Protein AF-A0A096CXK5-F1 (afdb_monomer)

Mean predicted aligned error: 3.24 Å

Radius of gyration: 13.65 Å; Cα contacts (8 Å, |Δi|>4): 119; chains: 1; bounding box: 35×24×36 Å

Solvent-accessible surface area (backbone atoms only — not comparable to full-atom values): 4872 Å² total; per-residue (Å²): 135,62,65,71,60,51,52,52,48,25,52,50,39,47,50,49,19,55,39,34,35,71,64,43,50,92,70,39,85,54,74,49,54,70,65,29,55,50,50,31,60,74,64,42,48,45,79,57,93,47,38,33,27,39,79,88,38,81,46,27,38,52,47,77,41,63,46,95,59,73,55,96,92,36,61,40,64,46,87,58,45,81,47,72,109

Organism: NCBI:txid1401075

pLDDT: mean 94.29, std 5.87, range [52.5, 97.62]

Sequence (85 aa):
MNMKKEIKKAILDVLMASIDKGNYGMLSTREASYQSYKILATEKVQIKGNNIMQDGKLVGVIKRRYSSRKVQLMYKELKPCIVWS

Foldseek 3Di:
DDLVVLLVVLVLLCVVQVLQCVQQPVPRPGDRDPVSVVSCVVQVWDDDPQFIDGPNHGFWGKAWDWAPDADPNDTRIDRIDIDTD

Structure (mmCIF, N/CA/C/O backbone):
data_AF-A0A096CXK5-F1
#
_entry.id   AF-A0A096CXK5-F1
#
loop_
_atom_site.group_PDB
_atom_site.id
_atom_site.type_symbol
_atom_site.label_atom_id
_atom_site.label_alt_id
_atom_site.label_comp_id
_atom_site.label_asym_id
_atom_site.label_entity_id
_atom_site.label_seq_id
_atom_site.pdbx_PDB_ins_code
_atom_site.Cartn_x
_atom_site.Cartn_y
_atom_site.Cartn_z
_atom_site.occupancy
_atom_site.B_iso_or_equiv
_atom_site.auth_seq_id
_atom_site.auth_comp_id
_atom_site.auth_asym_id
_atom_site.auth_atom_id
_atom_site.pdbx_PDB_model_num
ATOM 1 N N . MET A 1 1 ? -12.182 15.818 12.491 1.00 52.50 1 MET A N 1
ATOM 2 C CA . MET A 1 1 ? -11.351 14.990 11.585 1.00 52.50 1 MET A CA 1
ATOM 3 C C . MET A 1 1 ? -12.249 13.951 10.927 1.00 52.50 1 MET A C 1
ATOM 5 O O . MET A 1 1 ? -13.142 13.446 11.590 1.00 52.50 1 MET A O 1
ATOM 9 N N . ASN A 1 2 ? -12.131 13.724 9.617 1.00 76.00 2 ASN A N 1
ATOM 10 C CA . ASN A 1 2 ? -13.040 12.825 8.894 1.00 76.00 2 ASN A CA 1
ATOM 11 C C . ASN A 1 2 ? -12.400 11.430 8.840 1.00 76.00 2 ASN A C 1
ATOM 13 O O . ASN A 1 2 ? -11.487 11.224 8.040 1.00 76.00 2 ASN A O 1
ATOM 17 N N . MET A 1 3 ? -12.867 10.505 9.687 1.00 79.31 3 MET A N 1
ATOM 18 C CA . MET A 1 3 ? -12.273 9.173 9.905 1.00 79.31 3 MET A CA 1
ATOM 19 C C . MET A 1 3 ? -12.013 8.408 8.595 1.00 79.31 3 MET A C 1
ATOM 21 O O . MET A 1 3 ? -10.934 7.862 8.377 1.00 79.31 3 MET A O 1
ATOM 25 N N . LYS A 1 4 ? -12.945 8.478 7.631 1.00 86.19 4 LYS A N 1
ATOM 26 C CA . LYS A 1 4 ? -12.779 7.857 6.303 1.00 86.19 4 LYS A CA 1
ATOM 27 C C . LYS A 1 4 ? -11.559 8.385 5.540 1.00 86.19 4 LYS A C 1
ATOM 29 O O . LYS A 1 4 ? -10.922 7.641 4.795 1.00 86.19 4 LYS A O 1
ATOM 34 N N . LYS A 1 5 ? -11.217 9.670 5.694 1.00 91.19 5 LYS A N 1
ATOM 35 C CA . LYS A 1 5 ? -10.038 10.271 5.045 1.00 91.19 5 LYS A CA 1
ATOM 36 C C . LYS A 1 5 ? -8.737 9.774 5.677 1.00 91.19 5 LYS A C 1
ATOM 38 O O . LYS A 1 5 ? -7.763 9.598 4.950 1.00 91.19 5 LYS A O 1
ATOM 43 N N . GLU A 1 6 ? -8.717 9.539 6.984 1.00 93.25 6 GLU A N 1
ATOM 44 C CA . GLU A 1 6 ? -7.553 8.997 7.697 1.00 93.25 6 GLU A CA 1
ATOM 45 C C . GLU A 1 6 ? -7.309 7.535 7.364 1.00 93.25 6 GLU A C 1
ATOM 47 O O . GLU A 1 6 ? -6.198 7.194 6.968 1.00 93.25 6 GLU A O 1
ATOM 52 N N . ILE A 1 7 ? -8.358 6.711 7.376 1.00 94.06 7 ILE A N 1
ATOM 53 C CA . ILE A 1 7 ? -8.277 5.320 6.919 1.00 94.06 7 ILE A CA 1
ATOM 54 C C . ILE A 1 7 ? -7.772 5.275 5.475 1.00 94.06 7 ILE A C 1
ATOM 56 O O . ILE A 1 7 ? -6.826 4.554 5.172 1.00 94.06 7 ILE A O 1
ATOM 60 N N . LYS A 1 8 ? -8.321 6.109 4.576 1.00 95.00 8 LYS A N 1
ATOM 61 C CA . LYS A 1 8 ? -7.847 6.186 3.183 1.00 95.00 8 LYS A CA 1
ATOM 62 C C . LYS A 1 8 ? -6.350 6.487 3.100 1.00 95.00 8 LYS A C 1
ATOM 64 O O . LYS A 1 8 ? -5.654 5.887 2.283 1.00 95.00 8 LYS A O 1
ATOM 69 N N . LYS A 1 9 ? -5.861 7.434 3.906 1.00 96.19 9 LYS A N 1
ATOM 70 C CA . LYS A 1 9 ? -4.438 7.794 3.950 1.00 96.19 9 LYS A CA 1
ATOM 71 C C . LYS A 1 9 ? -3.593 6.636 4.475 1.00 96.19 9 LYS A C 1
ATOM 73 O O . LYS A 1 9 ? -2.606 6.311 3.827 1.00 96.19 9 LYS A O 1
ATOM 78 N N . ALA A 1 10 ? -4.008 5.994 5.565 1.00 97.00 10 ALA A N 1
ATOM 79 C CA . ALA A 1 10 ? -3.311 4.851 6.149 1.00 97.00 10 ALA A CA 1
ATOM 80 C C . ALA A 1 10 ? -3.226 3.668 5.168 1.00 97.00 10 ALA A C 1
ATOM 82 O O . ALA A 1 10 ? -2.150 3.111 4.968 1.00 97.00 10 ALA A O 1
ATOM 83 N N . ILE A 1 11 ? -4.327 3.345 4.475 1.00 96.75 11 ILE A N 1
ATOM 84 C CA . ILE A 1 11 ? -4.342 2.311 3.428 1.00 96.75 11 ILE A CA 1
ATOM 85 C C . ILE A 1 11 ? -3.367 2.672 2.307 1.00 96.75 11 ILE A C 1
ATOM 87 O O . ILE A 1 11 ? -2.559 1.840 1.903 1.00 96.75 11 ILE A O 1
ATOM 91 N N . LEU A 1 12 ? -3.432 3.903 1.786 1.00 96.88 12 LEU A N 1
ATOM 92 C CA . LEU A 1 12 ? -2.538 4.329 0.708 1.00 96.88 12 LEU A CA 1
ATOM 93 C C . LEU A 1 12 ? -1.073 4.300 1.133 1.00 96.88 12 LEU A C 1
ATOM 95 O O . LEU A 1 12 ? -0.224 3.989 0.308 1.00 96.88 12 LEU A O 1
ATOM 99 N N . ASP A 1 13 ? -0.776 4.626 2.384 1.00 97.56 13 ASP A N 1
ATOM 100 C CA . ASP A 1 13 ? 0.587 4.617 2.892 1.00 97.56 13 ASP A CA 1
ATOM 101 C C . ASP A 1 13 ? 1.175 3.200 2.922 1.00 97.56 13 ASP A C 1
ATOM 103 O O . ASP A 1 13 ? 2.227 2.956 2.326 1.00 97.56 13 ASP A O 1
ATOM 107 N N . VAL A 1 14 ? 0.431 2.249 3.496 1.00 97.25 14 VAL A N 1
ATOM 108 C CA . VAL A 1 14 ? 0.803 0.825 3.525 1.00 97.25 14 VAL A CA 1
ATOM 109 C C . VAL A 1 14 ? 0.920 0.245 2.114 1.00 97.25 14 VAL A C 1
ATOM 111 O O . VAL A 1 14 ? 1.900 -0.431 1.797 1.00 97.25 14 VAL A O 1
ATOM 114 N N . LEU A 1 15 ? -0.033 0.554 1.228 1.00 97.19 15 LEU A N 1
ATOM 115 C CA . LEU A 1 15 ? 0.016 0.104 -0.165 1.00 97.19 15 LEU A CA 1
ATOM 116 C C . LEU A 1 15 ? 1.230 0.652 -0.902 1.00 97.19 15 LEU A C 1
ATOM 118 O O . LEU A 1 15 ? 1.884 -0.088 -1.627 1.00 97.19 15 LEU A O 1
ATOM 122 N N . MET A 1 16 ? 1.545 1.932 -0.728 1.00 97.62 16 MET A N 1
ATOM 123 C CA . MET A 1 16 ? 2.678 2.535 -1.415 1.00 97.62 16 MET A CA 1
ATOM 124 C C . MET A 1 16 ? 4.015 1.965 -0.940 1.00 97.62 16 MET A C 1
ATOM 126 O O . MET A 1 16 ? 4.899 1.809 -1.772 1.00 97.62 16 MET A O 1
ATOM 130 N N . ALA A 1 17 ? 4.169 1.627 0.345 1.00 97.56 17 ALA A N 1
ATOM 131 C CA . ALA A 1 17 ? 5.365 0.933 0.829 1.00 97.56 17 ALA A CA 1
ATOM 132 C C . ALA A 1 17 ? 5.492 -0.470 0.210 1.00 97.56 17 ALA A C 1
ATOM 134 O O . ALA A 1 17 ? 6.554 -0.855 -0.274 1.00 97.56 17 ALA A O 1
ATOM 135 N N . SER A 1 18 ? 4.382 -1.214 0.129 1.00 96.38 18 SER A N 1
ATOM 136 C CA . SER A 1 18 ? 4.362 -2.515 -0.551 1.00 96.38 18 SER A CA 1
ATOM 137 C C . SER A 1 18 ? 4.674 -2.402 -2.048 1.00 96.38 18 SER A C 1
ATOM 139 O O . SER A 1 18 ? 5.371 -3.261 -2.584 1.00 96.38 18 SER A O 1
ATOM 141 N N . ILE A 1 19 ? 4.167 -1.366 -2.720 1.00 96.75 19 ILE A N 1
ATOM 142 C CA . ILE A 1 19 ? 4.428 -1.091 -4.138 1.00 96.75 19 ILE A CA 1
ATOM 143 C C . ILE A 1 19 ? 5.892 -0.720 -4.359 1.00 96.75 19 ILE A C 1
ATOM 145 O O . ILE A 1 19 ? 6.501 -1.206 -5.305 1.00 96.75 19 ILE A O 1
ATOM 149 N N . ASP A 1 20 ? 6.469 0.112 -3.493 1.00 97.19 20 ASP A N 1
ATOM 150 C CA . ASP A 1 20 ? 7.878 0.495 -3.583 1.00 97.19 20 ASP A CA 1
ATOM 151 C C . ASP A 1 20 ? 8.786 -0.732 -3.452 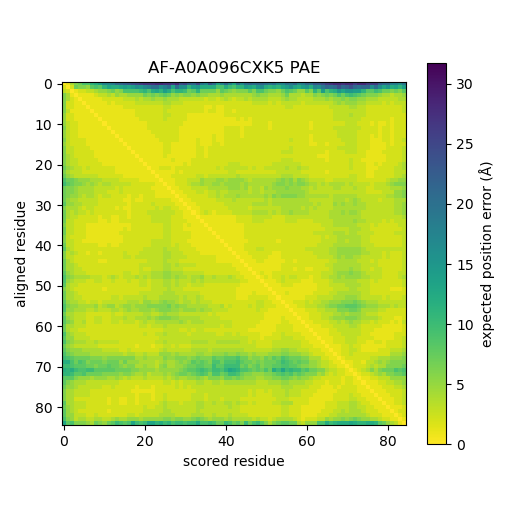1.00 97.19 20 ASP A C 1
ATOM 153 O O . ASP A 1 20 ? 9.644 -0.963 -4.303 1.00 97.19 20 ASP A O 1
ATOM 157 N N . LYS A 1 21 ? 8.497 -1.602 -2.476 1.00 96.00 21 LYS A N 1
ATOM 158 C CA . LYS A 1 21 ? 9.166 -2.899 -2.324 1.00 96.00 21 LYS A CA 1
ATOM 159 C C . LYS A 1 21 ? 8.997 -3.802 -3.546 1.00 96.00 21 LYS A C 1
ATOM 161 O O . LYS A 1 21 ? 9.959 -4.434 -3.968 1.00 96.00 21 LYS A O 1
ATOM 166 N N . GLY A 1 22 ? 7.807 -3.851 -4.146 1.00 94.50 22 GLY A N 1
ATOM 167 C CA . GLY A 1 22 ? 7.566 -4.616 -5.375 1.00 94.50 22 GLY A CA 1
ATOM 168 C C . GLY A 1 22 ? 8.303 -4.057 -6.597 1.00 94.50 22 GLY A C 1
ATOM 169 O O . GLY A 1 22 ? 8.780 -4.822 -7.428 1.00 94.50 22 GLY A O 1
ATOM 170 N N . ASN A 1 23 ? 8.425 -2.733 -6.696 1.00 95.31 23 ASN A N 1
ATOM 171 C CA . ASN A 1 23 ? 9.077 -2.049 -7.813 1.00 95.31 23 ASN A CA 1
ATOM 172 C C . ASN A 1 23 ? 10.606 -2.065 -7.735 1.00 95.31 23 ASN A C 1
ATOM 174 O O . ASN A 1 23 ? 11.257 -2.060 -8.778 1.00 95.31 23 ASN A O 1
ATOM 178 N N . TYR A 1 24 ? 11.168 -2.003 -6.528 1.00 94.62 24 TYR A N 1
ATOM 179 C CA . TYR A 1 24 ? 12.598 -1.763 -6.315 1.00 94.62 24 TYR A CA 1
ATOM 180 C C . TYR A 1 24 ? 13.302 -2.863 -5.513 1.00 94.62 24 TYR A C 1
ATOM 182 O O . TYR A 1 24 ? 14.530 -2.862 -5.426 1.00 94.62 24 TYR A O 1
ATOM 190 N N . GLY A 1 25 ? 12.568 -3.824 -4.947 1.00 93.88 25 GLY A N 1
ATOM 191 C CA . GLY A 1 25 ? 13.145 -4.918 -4.170 1.00 93.88 25 GLY A CA 1
ATOM 192 C C . GLY A 1 25 ? 13.960 -4.396 -2.987 1.00 93.88 25 GLY A C 1
ATOM 193 O O . GLY A 1 25 ? 13.449 -3.644 -2.163 1.00 93.88 25 GLY A O 1
ATOM 194 N N . MET A 1 26 ? 15.240 -4.773 -2.923 1.00 95.00 26 MET A N 1
ATOM 195 C CA . MET A 1 26 ? 16.175 -4.312 -1.884 1.00 95.00 26 MET A CA 1
ATOM 196 C C . MET A 1 26 ? 16.491 -2.809 -1.960 1.00 95.00 26 MET A C 1
ATOM 198 O O . MET A 1 26 ? 16.994 -2.254 -0.992 1.00 95.00 26 MET A O 1
ATOM 202 N N . LEU A 1 27 ? 16.197 -2.149 -3.086 1.00 94.38 27 LEU A N 1
ATOM 203 C CA . LEU A 1 27 ? 16.410 -0.710 -3.277 1.00 94.38 27 LEU A CA 1
ATOM 204 C C . LEU A 1 27 ? 15.189 0.135 -2.879 1.00 94.38 27 LEU A C 1
ATOM 206 O O . LEU A 1 27 ? 15.157 1.332 -3.164 1.00 94.38 27 LEU A O 1
ATOM 210 N N . SER A 1 28 ? 14.162 -0.465 -2.268 1.00 96.31 28 SER A N 1
ATOM 211 C CA . SER A 1 28 ? 13.013 0.289 -1.768 1.00 96.31 28 SER A CA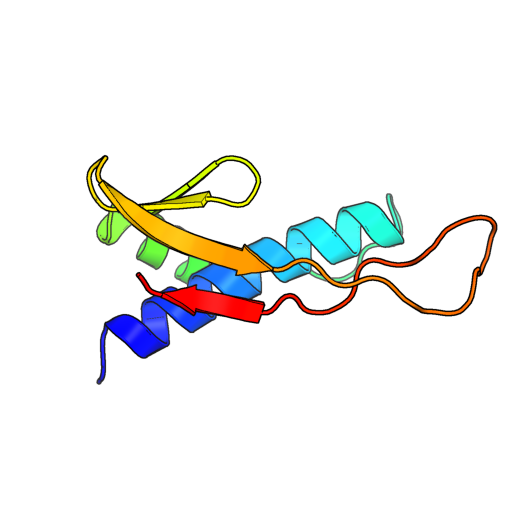 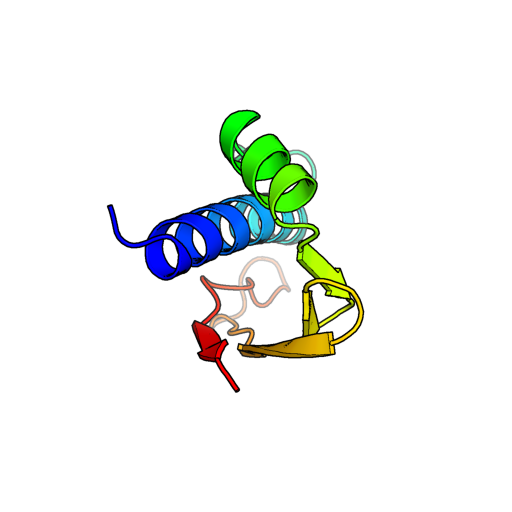1
ATOM 212 C C . SER A 1 28 ? 13.440 1.253 -0.669 1.00 96.31 28 SER A C 1
ATOM 214 O O . SER A 1 28 ? 14.130 0.858 0.267 1.00 96.31 28 SER A O 1
ATOM 216 N N . THR A 1 29 ? 12.989 2.499 -0.757 1.00 96.62 29 THR A N 1
ATOM 217 C CA . THR A 1 29 ? 13.288 3.543 0.238 1.00 96.62 29 THR A CA 1
ATOM 218 C C . THR A 1 29 ? 12.061 3.936 1.047 1.00 96.62 29 THR A C 1
ATOM 220 O O . THR A 1 29 ? 12.170 4.672 2.027 1.00 96.62 29 THR A O 1
ATOM 223 N N . ARG A 1 30 ? 10.876 3.457 0.650 1.00 96.12 30 ARG A N 1
ATOM 224 C CA . ARG A 1 30 ? 9.630 3.773 1.332 1.00 96.12 30 ARG A CA 1
ATOM 225 C C . ARG A 1 30 ? 9.231 2.692 2.324 1.00 96.12 30 ARG A C 1
ATOM 227 O O . ARG A 1 30 ? 8.939 1.559 1.950 1.00 96.12 30 ARG A O 1
ATOM 234 N N . GLU A 1 31 ? 9.024 3.124 3.559 1.00 95.69 31 GLU A N 1
ATOM 235 C CA . GLU A 1 31 ? 8.349 2.351 4.593 1.00 95.69 31 GLU A CA 1
ATOM 236 C C . GLU A 1 31 ? 7.014 2.998 4.961 1.00 95.69 31 GLU A C 1
ATOM 238 O O . GLU A 1 31 ? 6.819 4.208 4.815 1.00 95.69 31 GLU A O 1
ATOM 243 N N . ALA A 1 32 ? 6.063 2.178 5.399 1.00 96.56 32 ALA A N 1
ATOM 244 C CA . ALA A 1 32 ? 4.787 2.677 5.887 1.00 96.56 32 ALA A CA 1
ATOM 245 C C . ALA A 1 32 ? 4.922 3.110 7.346 1.00 96.56 32 ALA A C 1
ATOM 247 O O . ALA A 1 32 ? 5.612 2.465 8.136 1.00 96.56 32 ALA A O 1
ATOM 248 N N . SER A 1 33 ? 4.228 4.181 7.719 1.00 97.12 33 SER A N 1
ATOM 249 C CA . SER A 1 33 ? 4.272 4.690 9.085 1.00 97.12 33 SER A CA 1
ATOM 250 C C . SER A 1 33 ? 3.659 3.696 10.072 1.00 97.12 33 SER A C 1
ATOM 252 O O . SER A 1 33 ? 2.587 3.134 9.830 1.00 97.12 33 SER A O 1
ATOM 254 N N . TYR A 1 34 ? 4.274 3.565 11.250 1.00 97.31 34 TYR A N 1
ATOM 255 C CA . TYR A 1 34 ? 3.690 2.836 12.379 1.00 97.31 34 TYR A CA 1
ATOM 256 C C . TYR A 1 34 ? 2.271 3.326 12.716 1.00 97.31 34 TYR A C 1
ATOM 258 O O . TYR A 1 34 ? 1.377 2.527 12.994 1.00 97.31 34 TYR A O 1
ATOM 266 N N . GLN A 1 35 ? 2.027 4.637 12.611 1.00 96.56 35 GLN A N 1
ATOM 267 C CA . GLN A 1 35 ? 0.706 5.217 12.849 1.00 96.56 35 GLN A CA 1
ATOM 268 C C . GLN A 1 35 ? -0.330 4.726 11.829 1.00 96.56 35 GLN A C 1
ATOM 270 O O . GLN A 1 35 ? -1.477 4.480 12.200 1.00 96.56 35 GLN A O 1
ATOM 275 N N . SER A 1 36 ? 0.065 4.533 10.566 1.00 97.12 36 SER A N 1
ATOM 276 C CA . SER A 1 36 ? -0.808 3.963 9.535 1.00 97.12 36 SER A CA 1
ATOM 277 C C . SER A 1 36 ? -1.233 2.544 9.916 1.00 97.12 36 SER A C 1
ATOM 279 O O . SER A 1 36 ? -2.425 2.244 9.902 1.00 97.12 36 SER A O 1
ATOM 281 N N . TYR A 1 37 ? -0.293 1.695 10.344 1.00 96.69 37 TYR A N 1
ATOM 282 C CA . TYR A 1 37 ? -0.613 0.343 10.813 1.00 96.69 37 TYR A CA 1
ATOM 283 C C . TYR A 1 37 ? -1.529 0.349 12.0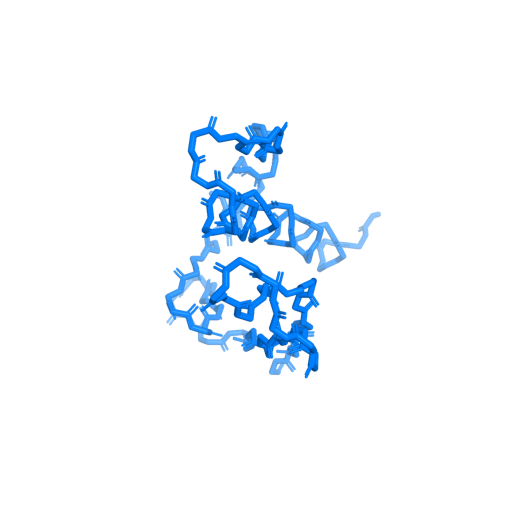38 1.00 96.69 37 TYR A C 1
ATOM 285 O O . TYR A 1 37 ? -2.498 -0.409 12.078 1.00 96.69 37 TYR A O 1
ATOM 293 N N . LYS A 1 38 ? -1.279 1.244 13.001 1.00 97.31 38 LYS A N 1
ATOM 294 C CA . LYS A 1 38 ? -2.126 1.400 14.189 1.00 97.31 38 LYS A CA 1
ATOM 295 C C . LYS A 1 38 ? -3.562 1.770 13.816 1.00 97.31 38 LYS A C 1
ATOM 297 O O . LYS A 1 38 ? -4.487 1.161 14.337 1.00 97.31 38 LYS A O 1
ATOM 302 N N . ILE A 1 39 ? -3.758 2.717 12.895 1.00 96.50 39 ILE A N 1
ATOM 303 C CA . ILE A 1 39 ? -5.095 3.104 12.414 1.00 96.50 39 ILE A CA 1
ATOM 304 C C . ILE A 1 39 ? -5.806 1.908 11.773 1.00 96.50 39 ILE A C 1
ATOM 306 O O . ILE A 1 39 ? -6.954 1.640 12.110 1.00 96.50 39 ILE A O 1
ATOM 310 N N . LEU A 1 40 ? -5.136 1.160 10.888 1.00 96.19 40 LEU A N 1
ATOM 311 C CA . LEU A 1 40 ? -5.753 -0.005 10.241 1.00 96.19 40 LEU A CA 1
ATOM 312 C C . LEU A 1 40 ? -6.130 -1.097 11.248 1.00 96.19 40 LEU A C 1
ATOM 314 O O . LEU A 1 40 ? -7.189 -1.703 11.107 1.00 96.19 40 LEU A O 1
ATOM 318 N N . ALA A 1 41 ? -5.301 -1.326 12.269 1.00 96.12 41 ALA A N 1
ATOM 319 C CA . ALA A 1 41 ? -5.589 -2.290 13.326 1.00 96.12 41 ALA A CA 1
ATOM 320 C C . ALA A 1 41 ? -6.782 -1.855 14.195 1.00 96.12 41 ALA A C 1
ATOM 322 O O . ALA A 1 41 ? -7.695 -2.651 14.409 1.00 96.12 41 ALA A O 1
ATOM 323 N N . THR A 1 42 ? -6.808 -0.594 14.644 1.00 95.62 42 THR A N 1
ATOM 324 C CA . THR A 1 42 ? -7.908 -0.031 15.447 1.00 95.62 42 THR A CA 1
ATOM 325 C C . THR A 1 42 ? -9.235 -0.088 14.697 1.00 95.62 42 THR A C 1
ATOM 327 O O . THR A 1 42 ? -10.241 -0.527 15.246 1.00 95.62 42 THR A O 1
ATOM 330 N N . GLU A 1 43 ? -9.223 0.295 13.421 1.00 95.00 43 GLU A N 1
ATOM 331 C CA . GLU A 1 43 ? -10.412 0.321 12.564 1.00 95.00 43 GLU A CA 1
ATOM 332 C C . GLU A 1 43 ? -10.732 -1.050 11.949 1.00 95.00 43 GLU A C 1
ATOM 334 O O . GLU A 1 43 ? -11.656 -1.159 11.144 1.00 95.00 43 GLU A O 1
ATOM 339 N N . LYS A 1 44 ? -9.962 -2.094 12.300 1.00 96.19 44 LYS A N 1
ATOM 340 C CA . LYS A 1 44 ? -10.103 -3.482 11.827 1.00 96.19 44 LYS A CA 1
ATOM 341 C C . LYS A 1 44 ? -10.185 -3.591 10.302 1.00 96.19 44 LYS A C 1
ATOM 343 O O . LYS A 1 44 ? -10.957 -4.377 9.742 1.00 96.19 44 LYS A O 1
ATOM 348 N N . VAL A 1 45 ? -9.360 -2.792 9.631 1.00 96.75 45 VAL A N 1
ATOM 349 C CA . VAL A 1 45 ? -9.230 -2.764 8.178 1.00 96.75 45 VAL A CA 1
ATOM 350 C C . VAL A 1 45 ? -8.171 -3.766 7.734 1.00 96.75 45 VAL A C 1
ATOM 352 O O . VAL A 1 45 ? -7.032 -3.746 8.194 1.00 96.75 45 VAL A O 1
ATOM 355 N N . GLN A 1 46 ? -8.531 -4.622 6.784 1.00 96.00 46 GLN A N 1
ATOM 356 C CA . GLN A 1 46 ? -7.649 -5.606 6.168 1.00 96.00 46 GLN A CA 1
ATOM 357 C C . GLN A 1 46 ? -7.639 -5.432 4.653 1.00 96.00 46 GLN A C 1
ATOM 359 O O . GLN A 1 46 ? -8.681 -5.259 4.020 1.00 96.00 46 GLN A O 1
ATOM 364 N N . ILE A 1 47 ? -6.455 -5.535 4.056 1.00 95.38 47 ILE A N 1
ATOM 365 C CA . ILE A 1 47 ? -6.283 -5.523 2.604 1.00 95.38 47 ILE A CA 1
ATOM 366 C C . ILE A 1 47 ? -6.114 -6.972 2.145 1.00 95.38 47 ILE A C 1
ATOM 368 O O . ILE A 1 47 ? -5.118 -7.614 2.467 1.00 95.38 47 ILE A O 1
ATOM 372 N N . LYS A 1 48 ? -7.087 -7.494 1.392 1.00 94.62 48 LYS A N 1
ATOM 373 C CA . LYS A 1 48 ? -7.056 -8.846 0.817 1.00 94.62 48 LYS A CA 1
ATOM 374 C C . LYS A 1 48 ? -6.997 -8.752 -0.703 1.00 94.62 48 LYS A C 1
ATOM 376 O O . LYS A 1 48 ? -8.014 -8.550 -1.365 1.00 94.62 48 LYS A O 1
ATOM 381 N N . GLY A 1 49 ? -5.793 -8.866 -1.264 1.00 93.38 49 GLY A N 1
ATOM 382 C CA . GLY A 1 49 ? -5.562 -8.675 -2.698 1.00 93.38 49 GLY A CA 1
ATOM 383 C C . GLY A 1 49 ? -5.906 -7.247 -3.131 1.00 93.38 49 GLY A C 1
ATOM 384 O O . GLY A 1 49 ? -5.180 -6.307 -2.806 1.00 93.38 49 GLY A O 1
ATOM 385 N N . ASN A 1 50 ? -7.023 -7.092 -3.848 1.00 95.38 50 ASN A N 1
ATOM 386 C CA . ASN A 1 50 ? -7.565 -5.791 -4.251 1.00 95.38 50 ASN A CA 1
ATOM 387 C C . ASN A 1 50 ? -8.765 -5.347 -3.407 1.00 95.38 50 ASN A C 1
ATOM 389 O O . ASN A 1 50 ? -9.284 -4.260 -3.626 1.00 95.38 50 ASN A O 1
ATOM 393 N N . ASN A 1 51 ? -9.213 -6.150 -2.449 1.00 96.75 51 ASN A N 1
ATOM 394 C CA . ASN A 1 51 ? -10.372 -5.834 -1.627 1.00 96.75 51 ASN A CA 1
ATOM 395 C C . ASN A 1 51 ? -9.938 -5.199 -0.309 1.00 96.75 51 ASN A C 1
ATOM 397 O O . ASN A 1 51 ? -8.993 -5.656 0.337 1.00 96.75 51 ASN A O 1
ATOM 401 N N . ILE A 1 52 ? -10.657 -4.159 0.099 1.00 96.56 52 ILE A N 1
ATOM 402 C CA . ILE A 1 52 ? -10.541 -3.542 1.416 1.00 96.56 52 ILE A CA 1
ATOM 403 C C . ILE A 1 52 ? -11.712 -4.055 2.240 1.00 96.56 52 ILE A C 1
ATOM 405 O O . ILE A 1 52 ? -12.873 -3.791 1.927 1.00 96.56 52 ILE A O 1
ATOM 409 N N . MET A 1 53 ? -11.384 -4.798 3.286 1.00 96.12 53 MET A N 1
ATOM 410 C CA . MET A 1 53 ? -12.334 -5.354 4.234 1.00 96.12 53 MET A CA 1
ATOM 411 C C . MET A 1 53 ? -12.275 -4.533 5.519 1.00 96.12 53 MET A C 1
ATOM 413 O O . MET A 1 53 ? -11.181 -4.251 5.994 1.00 96.12 53 MET A O 1
ATOM 417 N N . GLN A 1 54 ? -13.416 -4.183 6.100 1.00 95.06 54 GLN A N 1
ATOM 418 C CA . GLN A 1 54 ? -13.508 -3.588 7.433 1.00 95.06 54 GLN A CA 1
ATOM 419 C C . GLN A 1 54 ? -14.505 -4.402 8.249 1.00 95.06 54 GLN A C 1
ATOM 421 O O . GLN A 1 54 ? -15.617 -4.638 7.779 1.00 95.06 54 GLN A O 1
ATOM 426 N N . ASP A 1 55 ? -14.097 -4.894 9.422 1.00 94.44 55 ASP A N 1
ATOM 427 C CA . ASP A 1 55 ? -14.947 -5.757 10.264 1.00 94.44 55 ASP A CA 1
ATOM 428 C C . ASP A 1 55 ? -15.560 -6.950 9.493 1.00 94.44 55 ASP A C 1
ATOM 430 O O . ASP A 1 55 ? -16.715 -7.329 9.673 1.00 94.44 55 ASP A O 1
ATOM 434 N N . GLY A 1 56 ? -14.796 -7.529 8.560 1.00 93.06 56 GLY A N 1
ATOM 435 C CA . GLY A 1 56 ? -15.252 -8.654 7.734 1.00 93.06 56 GLY A CA 1
ATOM 436 C C . GLY A 1 56 ? -16.202 -8.288 6.585 1.00 93.06 56 GLY A C 1
ATOM 437 O O . GLY A 1 56 ? -16.585 -9.178 5.829 1.00 93.06 56 GLY A O 1
ATOM 438 N N . LYS A 1 57 ? -16.534 -7.007 6.386 1.00 95.25 57 LYS A N 1
ATOM 439 C CA . LYS A 1 57 ? -17.352 -6.522 5.263 1.00 95.25 57 LYS A CA 1
ATOM 440 C C . LYS A 1 57 ? -16.488 -5.877 4.185 1.00 95.25 57 LYS A C 1
ATOM 442 O O . LYS A 1 57 ? -15.541 -5.161 4.497 1.00 95.25 57 LYS A O 1
ATOM 447 N N . LEU A 1 58 ? -16.830 -6.094 2.917 1.00 95.44 58 LEU A N 1
ATOM 448 C CA . LEU A 1 58 ? -16.192 -5.397 1.800 1.00 95.44 58 LEU A CA 1
ATOM 449 C C . LEU A 1 58 ? -16.612 -3.923 1.823 1.00 95.44 58 LEU A C 1
ATOM 451 O O . LEU A 1 58 ? -17.787 -3.619 1.648 1.00 95.44 58 LEU A O 1
ATOM 455 N N . VAL A 1 59 ? -15.658 -3.018 2.032 1.00 95.38 59 VAL A N 1
ATOM 456 C CA . VAL A 1 59 ? -15.915 -1.566 2.083 1.00 95.38 59 VAL A CA 1
ATOM 457 C C . VAL A 1 59 ? -15.334 -0.816 0.894 1.00 95.38 59 VAL A C 1
ATOM 459 O O . VAL A 1 59 ? -15.698 0.328 0.640 1.00 95.38 59 VAL A O 1
ATOM 462 N N . GLY A 1 60 ? -14.425 -1.431 0.144 1.00 94.69 60 GLY A N 1
ATOM 463 C CA . GLY A 1 60 ? -13.856 -0.803 -1.037 1.00 94.69 60 GLY A CA 1
ATOM 464 C C . GLY A 1 60 ? -12.945 -1.720 -1.830 1.00 94.69 60 GLY A C 1
ATOM 465 O O . GLY A 1 60 ? -12.615 -2.830 -1.416 1.00 94.69 60 GLY A O 1
ATOM 466 N N . VAL A 1 61 ? -12.522 -1.222 -2.985 1.00 96.75 61 VAL A N 1
ATOM 467 C CA . VAL A 1 61 ? -11.660 -1.924 -3.932 1.00 96.75 61 VAL A CA 1
ATOM 468 C C . VAL A 1 61 ? -10.485 -1.031 -4.321 1.00 96.75 61 VAL A C 1
ATOM 470 O O . VAL A 1 61 ? -10.625 0.166 -4.582 1.00 96.75 61 VAL A O 1
ATOM 473 N N . ILE A 1 62 ? -9.309 -1.639 -4.387 1.00 97.19 62 ILE A N 1
ATOM 474 C CA . ILE A 1 62 ? -8.060 -1.058 -4.853 1.00 97.19 62 ILE A CA 1
ATOM 475 C C . ILE A 1 62 ? -7.982 -1.282 -6.362 1.00 97.19 62 ILE A C 1
ATOM 477 O O . ILE A 1 62 ? -7.826 -2.401 -6.849 1.00 97.19 62 ILE A O 1
ATOM 481 N N . LYS A 1 63 ? -8.072 -0.193 -7.119 1.00 96.69 63 LYS A N 1
ATOM 482 C CA . LYS A 1 63 ? -7.775 -0.166 -8.549 1.00 96.69 63 LYS A CA 1
ATOM 483 C C . LYS A 1 63 ? -6.286 0.120 -8.720 1.00 96.69 63 LYS A C 1
ATOM 485 O O . LYS A 1 63 ? -5.843 1.268 -8.608 1.00 96.69 63 LYS A O 1
ATOM 490 N N . ARG A 1 64 ? -5.513 -0.946 -8.936 1.00 95.88 64 ARG A N 1
ATOM 491 C CA . ARG A 1 64 ? -4.075 -0.870 -9.224 1.00 95.88 64 ARG A CA 1
ATOM 492 C C . ARG A 1 64 ? -3.832 -0.235 -10.587 1.00 95.88 64 ARG A C 1
ATOM 494 O O . ARG A 1 64 ? -4.680 -0.303 -11.476 1.00 95.88 64 ARG A O 1
ATOM 501 N N . ARG A 1 65 ? -2.682 0.418 -10.732 1.00 96.38 65 ARG A N 1
ATOM 502 C CA . ARG A 1 65 ? -2.2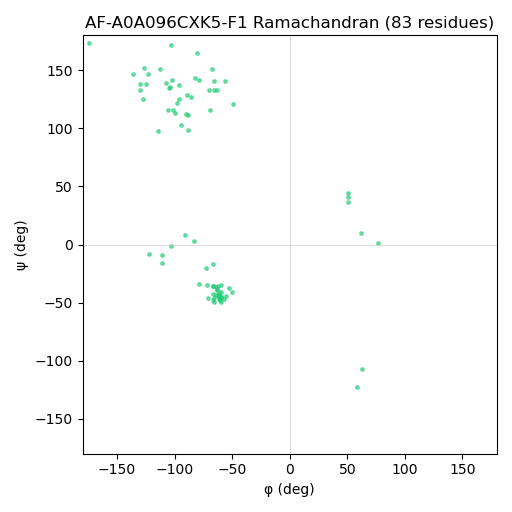71 1.091 -11.967 1.00 96.38 65 ARG A CA 1
ATOM 503 C C . ARG A 1 65 ? -0.819 0.766 -12.246 1.00 96.38 65 ARG A C 1
ATOM 505 O O . ARG A 1 65 ? -0.033 0.677 -11.312 1.00 96.38 65 ARG A O 1
ATOM 512 N N . TYR A 1 66 ? -0.464 0.676 -13.516 1.00 96.38 66 TYR A N 1
ATOM 513 C CA . TYR A 1 66 ? 0.894 0.371 -13.944 1.00 96.38 66 TYR A CA 1
ATOM 514 C C . TYR A 1 66 ? 1.384 1.431 -14.926 1.00 96.38 66 TYR A C 1
ATOM 516 O O . TYR A 1 66 ? 0.588 2.070 -15.617 1.00 96.38 66 TYR A O 1
ATOM 524 N N . SER A 1 67 ? 2.696 1.644 -14.952 1.00 96.12 67 SER A N 1
ATOM 525 C CA . SER A 1 67 ? 3.354 2.483 -15.951 1.00 96.12 67 SER A CA 1
A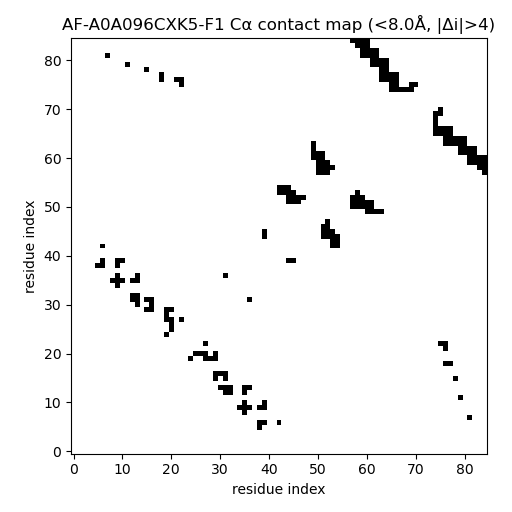TOM 526 C C . SER A 1 67 ? 3.029 1.982 -17.359 1.00 96.12 67 SER A C 1
ATOM 528 O O . SER A 1 67 ? 3.036 0.779 -17.604 1.00 96.12 67 SER A O 1
ATOM 530 N N . SER A 1 68 ? 2.806 2.899 -18.301 1.00 95.44 68 SER A N 1
ATOM 531 C CA . SER A 1 68 ? 2.636 2.564 -19.723 1.00 95.44 68 SER A CA 1
ATOM 532 C C . SER A 1 68 ? 3.950 2.159 -20.396 1.00 95.44 68 SER A C 1
ATOM 534 O O . SER A 1 68 ? 3.945 1.503 -21.434 1.00 95.44 68 SER A O 1
ATOM 536 N N . ARG A 1 69 ? 5.089 2.541 -19.806 1.00 94.69 69 ARG A N 1
ATOM 537 C CA . ARG A 1 69 ? 6.429 2.227 -20.308 1.00 94.69 69 ARG A CA 1
ATOM 538 C C . ARG A 1 69 ? 7.098 1.172 -19.439 1.00 94.69 69 ARG A C 1
ATOM 540 O O . ARG A 1 69 ? 7.032 1.245 -18.208 1.00 94.69 69 ARG A O 1
ATOM 547 N N . LYS 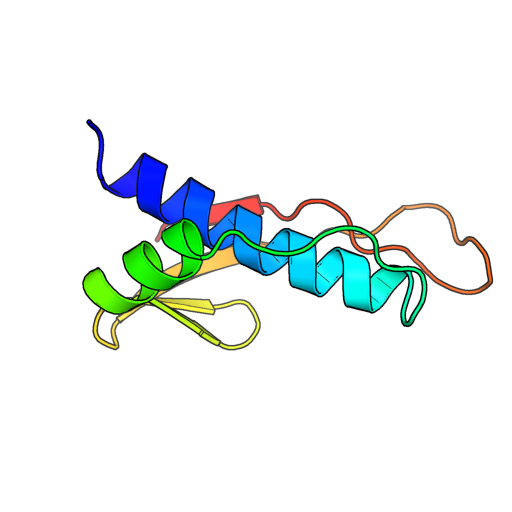A 1 70 ? 7.778 0.237 -20.102 1.00 94.50 70 LYS A N 1
ATOM 548 C CA . LYS A 1 70 ? 8.588 -0.816 -19.486 1.00 94.50 70 LYS A CA 1
ATOM 549 C C . LYS A 1 70 ? 9.994 -0.275 -19.217 1.00 94.50 70 LYS A C 1
ATOM 551 O O . LYS A 1 70 ? 10.628 0.251 -20.127 1.00 94.50 70 LYS A O 1
ATOM 556 N N . VAL A 1 71 ? 10.478 -0.402 -17.985 1.00 90.75 71 VAL A N 1
ATOM 557 C CA . VAL A 1 71 ? 11.834 0.000 -17.572 1.00 90.75 71 VAL A CA 1
ATOM 558 C C . VAL A 1 71 ? 12.447 -1.171 -16.823 1.00 90.75 71 VAL A C 1
ATOM 560 O O . VAL A 1 71 ? 11.773 -1.757 -15.982 1.00 90.75 71 VAL A O 1
ATOM 563 N N . GLN A 1 72 ? 13.692 -1.538 -17.142 1.00 87.25 72 GLN A N 1
ATOM 564 C CA . GLN A 1 72 ? 14.367 -2.698 -16.530 1.00 87.25 72 GLN A CA 1
ATOM 565 C C . GLN A 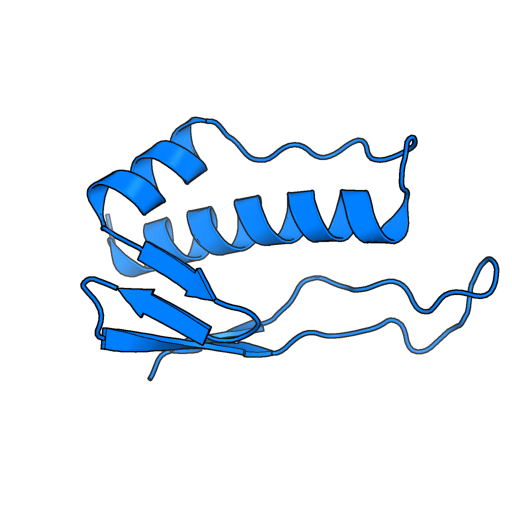1 72 ? 13.504 -3.972 -16.590 1.00 87.25 72 GLN A C 1
ATOM 567 O O . GLN A 1 72 ? 13.351 -4.700 -15.618 1.00 87.25 72 GLN A O 1
ATOM 572 N N . LEU A 1 73 ? 12.889 -4.206 -17.753 1.00 90.25 73 LEU A N 1
ATOM 573 C CA . LEU A 1 73 ? 12.002 -5.339 -18.029 1.00 90.25 73 LEU A CA 1
ATOM 574 C C . LEU A 1 73 ? 10.713 -5.424 -17.180 1.00 90.25 73 LEU A C 1
ATOM 576 O O . LEU A 1 73 ? 9.973 -6.396 -17.319 1.00 90.25 73 LEU A O 1
ATOM 580 N N . MET A 1 74 ? 10.368 -4.392 -16.409 1.00 92.31 74 MET A N 1
ATOM 581 C CA . MET A 1 74 ? 9.172 -4.362 -15.565 1.00 92.31 74 MET A CA 1
ATOM 582 C C . MET A 1 74 ? 8.261 -3.171 -15.899 1.00 92.31 74 MET A C 1
ATOM 584 O O . MET A 1 74 ? 8.720 -2.083 -16.258 1.00 92.31 74 MET A O 1
ATOM 588 N N . TYR A 1 75 ? 6.949 -3.365 -15.751 1.00 96.06 75 TYR A N 1
ATOM 589 C CA . TYR A 1 75 ? 5.997 -2.262 -15.629 1.00 96.06 75 TYR A CA 1
ATOM 590 C C . TYR A 1 75 ? 5.853 -1.910 -14.154 1.00 96.06 75 TYR A C 1
AT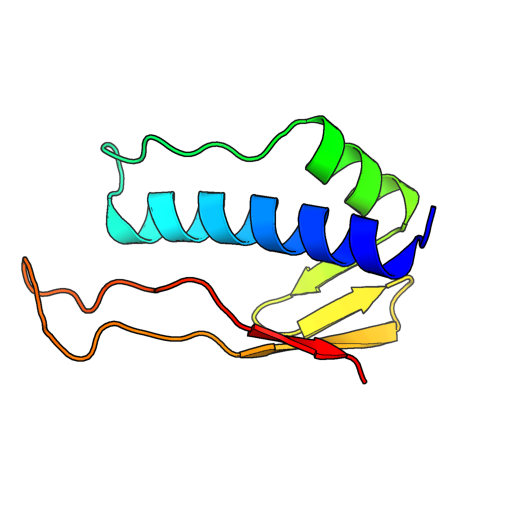OM 592 O O . TYR A 1 75 ? 5.336 -2.705 -13.372 1.00 96.06 75 TYR A O 1
ATOM 600 N N . LYS A 1 76 ? 6.323 -0.723 -13.766 1.00 95.69 76 LYS A N 1
ATOM 601 C CA . LYS A 1 76 ? 6.238 -0.282 -12.372 1.00 95.69 76 LYS A CA 1
ATOM 602 C C . LYS A 1 76 ? 4.786 -0.087 -11.963 1.00 95.69 76 LYS A C 1
ATOM 604 O O . LYS A 1 76 ? 4.027 0.568 -12.681 1.00 95.69 76 LYS A O 1
ATOM 609 N N . GLU A 1 77 ? 4.418 -0.619 -10.806 1.00 96.94 77 GLU A N 1
ATOM 610 C CA . GLU A 1 77 ? 3.136 -0.308 -10.193 1.00 96.94 77 GLU A CA 1
ATOM 611 C C . GLU A 1 77 ? 3.161 1.143 -9.687 1.00 96.94 77 GLU A C 1
ATOM 613 O O . GLU A 1 77 ? 4.128 1.610 -9.085 1.00 96.94 77 GLU A O 1
ATOM 618 N N . LEU A 1 78 ? 2.107 1.889 -9.995 1.00 96.19 78 LEU A N 1
ATOM 619 C CA . LEU A 1 78 ? 1.942 3.295 -9.650 1.00 96.19 78 LEU A CA 1
ATOM 620 C C . LEU A 1 78 ? 0.985 3.437 -8.470 1.00 96.19 78 LEU A C 1
ATOM 622 O O . LEU A 1 78 ? 0.281 2.501 -8.096 1.00 96.19 78 LEU A O 1
ATOM 626 N N . LYS A 1 79 ? 0.875 4.661 -7.941 1.00 96.50 79 LYS A N 1
ATOM 627 C CA . LYS A 1 79 ? -0.107 4.979 -6.900 1.00 96.50 79 LYS A CA 1
ATOM 628 C C . LYS A 1 79 ? -1.507 4.483 -7.303 1.00 96.50 79 LYS A C 1
ATOM 630 O O . LYS A 1 79 ? -2.006 4.937 -8.345 1.00 96.50 79 LYS A O 1
ATOM 635 N N . PRO A 1 80 ? -2.133 3.596 -6.508 1.00 96.31 80 PRO A N 1
ATOM 636 C CA . PRO A 1 80 ? -3.430 3.026 -6.827 1.00 96.31 80 PRO A CA 1
ATOM 637 C C . PRO A 1 80 ? -4.561 3.993 -6.462 1.00 96.31 80 PRO A C 1
ATOM 639 O O . PRO A 1 80 ? -4.377 4.951 -5.702 1.00 96.31 80 PRO A O 1
ATOM 642 N N . CYS A 1 81 ? -5.753 3.715 -6.982 1.00 95.69 81 CYS A N 1
ATOM 643 C CA . CYS A 1 81 ? -6.980 4.412 -6.611 1.00 95.69 81 CYS A CA 1
ATOM 644 C C . CYS A 1 81 ? -7.836 3.523 -5.709 1.00 95.69 81 CYS A C 1
ATOM 646 O O . CYS A 1 81 ? -8.049 2.353 -6.006 1.00 95.69 81 CYS A O 1
ATOM 648 N N . ILE A 1 82 ? -8.357 4.092 -4.624 1.00 95.56 82 ILE A N 1
ATOM 649 C CA . ILE A 1 82 ? -9.325 3.414 -3.756 1.00 95.56 82 ILE A CA 1
ATOM 650 C C . ILE A 1 82 ? -10.720 3.879 -4.150 1.00 95.56 82 ILE A C 1
ATOM 652 O O . ILE A 1 82 ? -11.001 5.082 -4.098 1.00 95.56 82 ILE A O 1
ATOM 656 N N . VAL A 1 83 ? -11.564 2.920 -4.520 1.00 94.44 83 VAL A N 1
ATOM 657 C CA . VAL A 1 83 ? -12.989 3.108 -4.785 1.00 94.44 83 VAL A CA 1
ATOM 658 C C . VAL A 1 83 ? -13.743 2.521 -3.600 1.00 94.44 83 VAL A C 1
ATOM 660 O O . VAL A 1 83 ? -13.624 1.330 -3.329 1.00 94.44 83 VAL A O 1
ATOM 663 N N . TRP A 1 84 ? -14.457 3.364 -2.863 1.00 91.44 84 TRP A N 1
ATOM 664 C CA . TRP A 1 84 ? -15.304 2.917 -1.758 1.00 91.44 84 TRP A CA 1
ATOM 665 C C . TRP A 1 84 ? -16.612 2.357 -2.314 1.00 91.44 84 TRP A C 1
ATOM 667 O O . TRP A 1 84 ? -17.113 2.886 -3.309 1.00 91.44 84 TRP A O 1
ATOM 677 N N . SER A 1 85 ? -17.100 1.279 -1.701 1.00 80.81 85 SER A N 1
ATOM 678 C CA . SER A 1 85 ? -18.421 0.714 -1.982 1.00 80.81 85 SER A CA 1
ATOM 679 C C . SER A 1 85 ? -19.525 1.463 -1.242 1.00 80.81 85 SER A C 1
ATOM 681 O O . SER A 1 85 ? -19.210 2.237 -0.306 1.00 80.81 85 SER A O 1
#

Nearest PDB structures (foldseek):
  5f47-assembly1_B  TM=2.427E-01  e=8.974E-01  uncultured bacterium

Secondary structure (DSSP, 8-state):
--HHHHHHHHHHHHHHHHHHHHHHGGG------HHHHHHHHHTTEEEETTEEEETTEEEEEEEEEE-SS-BTTB-PEEEEEEEE-